Protein AF-A0A916RF20-F1 (afdb_monomer_lite)

Structure (mmCIF, N/CA/C/O backbone):
data_AF-A0A916RF20-F1
#
_entry.id   AF-A0A916RF20-F1
#
loop_
_atom_site.group_PDB
_atom_site.id
_atom_site.type_symbol
_atom_site.label_atom_id
_atom_site.label_alt_id
_atom_site.label_comp_id
_atom_site.label_asym_id
_atom_site.label_entity_id
_atom_site.label_seq_id
_atom_site.pdbx_PDB_ins_code
_atom_site.Cartn_x
_atom_site.Cartn_y
_atom_site.Cartn_z
_atom_site.occupancy
_atom_site.B_iso_or_equiv
_atom_site.auth_seq_id
_atom_site.auth_comp_id
_atom_site.auth_asym_id
_atom_site.auth_atom_id
_atom_site.pdbx_PDB_model_num
ATOM 1 N N . MET A 1 1 ? -22.601 10.066 -5.932 1.00 60.50 1 MET A N 1
ATOM 2 C CA . MET A 1 1 ? -21.586 9.279 -5.195 1.00 60.50 1 MET A CA 1
ATOM 3 C C . MET A 1 1 ? -21.050 10.145 -4.065 1.00 60.50 1 MET A C 1
ATOM 5 O O . MET A 1 1 ? -20.753 11.304 -4.323 1.00 60.50 1 MET A O 1
ATOM 9 N N . ASN A 1 2 ? -21.020 9.642 -2.829 1.00 84.88 2 ASN A N 1
ATOM 10 C CA . ASN A 1 2 ? -20.619 10.425 -1.655 1.00 84.88 2 ASN A CA 1
ATOM 11 C C . ASN A 1 2 ? -19.092 10.664 -1.661 1.00 84.88 2 ASN A C 1
ATOM 13 O O . ASN A 1 2 ? -18.330 9.757 -2.001 1.00 84.88 2 ASN A O 1
ATOM 17 N N . ILE A 1 3 ? -18.643 11.871 -1.305 1.00 85.56 3 ILE A N 1
ATOM 18 C CA . ILE A 1 3 ? -17.225 12.284 -1.336 1.00 85.56 3 ILE A CA 1
ATOM 19 C C . ILE A 1 3 ? -16.365 11.399 -0.422 1.00 85.56 3 ILE A C 1
ATOM 21 O O . ILE A 1 3 ? -15.202 11.129 -0.716 1.00 85.56 3 ILE A O 1
ATOM 25 N N . GLU A 1 4 ? -16.933 10.914 0.676 1.00 85.19 4 GLU A N 1
ATOM 26 C CA . GLU A 1 4 ? -16.242 10.046 1.634 1.00 85.19 4 GLU A CA 1
ATOM 27 C C . GLU A 1 4 ? -15.909 8.675 1.037 1.00 85.19 4 GLU A C 1
ATOM 29 O O . GLU A 1 4 ? -14.780 8.198 1.149 1.00 85.19 4 GLU A O 1
ATOM 34 N N . ILE A 1 5 ? -16.863 8.093 0.307 1.00 84.94 5 ILE A N 1
ATOM 35 C CA . ILE A 1 5 ? -16.686 6.823 -0.407 1.00 84.94 5 ILE A CA 1
ATOM 36 C C . ILE A 1 5 ? -15.613 6.981 -1.488 1.00 84.94 5 ILE A C 1
ATOM 38 O O . ILE A 1 5 ? -14.764 6.108 -1.657 1.00 84.94 5 ILE A O 1
ATOM 42 N N . LEU A 1 6 ? -15.598 8.125 -2.182 1.00 89.94 6 LEU A N 1
ATOM 43 C CA . LEU A 1 6 ? -14.572 8.415 -3.180 1.00 89.94 6 LEU A CA 1
ATOM 44 C C . LEU A 1 6 ? -13.166 8.389 -2.560 1.00 89.94 6 LEU A C 1
ATOM 46 O O . LEU A 1 6 ? -12.271 7.768 -3.122 1.00 89.94 6 LEU A O 1
ATOM 50 N N . LYS A 1 7 ? -12.967 8.997 -1.383 1.00 89.94 7 LYS A N 1
ATOM 51 C CA . LYS A 1 7 ? -11.664 8.995 -0.691 1.00 89.94 7 LYS A CA 1
ATOM 52 C C . LYS A 1 7 ? -11.226 7.590 -0.282 1.00 89.94 7 LYS A C 1
ATOM 54 O O . LYS A 1 7 ? -10.061 7.250 -0.476 1.00 89.94 7 LYS A O 1
ATOM 59 N N . MET A 1 8 ? -12.154 6.779 0.235 1.00 88.94 8 MET A N 1
ATOM 60 C CA . MET A 1 8 ? -11.880 5.392 0.632 1.00 88.94 8 MET A CA 1
ATOM 61 C C . MET A 1 8 ? -11.407 4.518 -0.534 1.00 88.94 8 MET A C 1
ATOM 63 O O . MET A 1 8 ? -10.701 3.549 -0.295 1.00 88.94 8 MET A O 1
ATOM 67 N N . ILE A 1 9 ? -11.781 4.850 -1.773 1.00 90.94 9 ILE A N 1
ATOM 68 C CA . ILE A 1 9 ? -11.401 4.095 -2.974 1.00 90.94 9 ILE A CA 1
ATOM 69 C C . ILE A 1 9 ? -10.154 4.696 -3.633 1.00 90.94 9 ILE A C 1
ATOM 71 O O . ILE A 1 9 ? -9.221 3.977 -3.988 1.00 90.94 9 ILE A O 1
ATOM 75 N N . VAL A 1 10 ? -10.109 6.023 -3.774 1.00 94.25 10 VAL A N 1
ATOM 76 C CA . VAL A 1 10 ? -9.032 6.720 -4.490 1.00 94.25 10 VAL A CA 1
ATOM 77 C C . VAL A 1 10 ? -7.693 6.580 -3.773 1.00 94.25 10 VAL A C 1
ATOM 79 O O . VAL A 1 10 ? -6.686 6.365 -4.435 1.00 94.25 10 VAL A O 1
ATOM 82 N N . LEU A 1 11 ? -7.657 6.665 -2.440 1.00 94.56 11 LEU A N 1
ATOM 83 C CA . LEU A 1 11 ? -6.405 6.568 -1.681 1.00 94.56 11 LEU A CA 1
ATOM 84 C C . LEU A 1 11 ? -5.704 5.196 -1.825 1.00 94.56 11 LEU A C 1
ATOM 86 O O . LEU A 1 11 ? -4.501 5.185 -2.111 1.00 94.56 11 LEU A O 1
ATOM 90 N N . PRO A 1 12 ? -6.396 4.047 -1.688 1.00 95.38 12 PRO A N 1
ATOM 91 C CA . PRO A 1 12 ? -5.808 2.745 -1.993 1.00 95.38 12 PRO A CA 1
ATOM 92 C C . PRO A 1 12 ? -5.330 2.626 -3.438 1.00 95.38 12 PRO A C 1
ATOM 94 O O . PRO A 1 12 ? -4.214 2.163 -3.669 1.00 95.38 12 PRO A O 1
ATOM 97 N N . ILE A 1 13 ? -6.134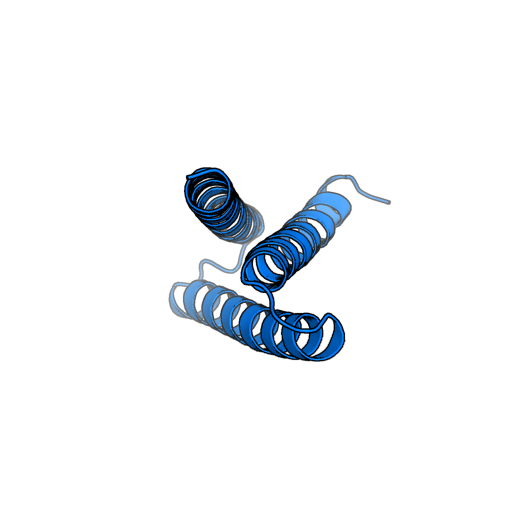 3.069 -4.410 1.00 96.38 13 ILE A N 1
ATOM 98 C CA . ILE A 1 13 ? -5.765 2.992 -5.832 1.00 96.38 13 ILE A CA 1
ATOM 99 C C . ILE A 1 13 ? -4.528 3.849 -6.114 1.00 96.38 13 ILE A C 1
ATOM 101 O O . ILE A 1 13 ? -3.619 3.411 -6.814 1.00 96.38 13 ILE A O 1
ATOM 105 N N . LEU A 1 14 ? -4.452 5.046 -5.533 1.00 96.81 14 LEU A N 1
ATOM 106 C CA . LEU A 1 14 ? -3.288 5.915 -5.663 1.00 96.81 14 LEU A CA 1
ATOM 107 C C . LEU A 1 14 ? -2.026 5.229 -5.128 1.00 96.81 14 LEU A C 1
ATOM 109 O O . LEU A 1 14 ? -0.990 5.265 -5.790 1.00 96.81 14 LEU A O 1
ATOM 113 N N . SER A 1 15 ? -2.123 4.525 -3.996 1.00 96.44 15 SER A N 1
ATOM 114 C CA . SER A 1 15 ? -0.981 3.782 -3.454 1.00 96.44 15 SER A CA 1
ATOM 115 C C . SER A 1 15 ? -0.517 2.666 -4.394 1.00 96.44 15 SER A C 1
ATOM 117 O O . SER A 1 15 ? 0.684 2.508 -4.590 1.00 96.44 15 SER A O 1
ATOM 119 N N . PHE A 1 16 ? -1.444 1.954 -5.048 1.00 97.62 16 PHE A N 1
ATOM 120 C CA . PHE A 1 16 ? -1.108 0.955 -6.064 1.00 97.62 16 PHE A CA 1
ATOM 121 C C . PHE A 1 16 ? -0.333 1.583 -7.228 1.00 97.62 16 PHE A C 1
ATOM 123 O O . PHE A 1 16 ? 0.722 1.079 -7.611 1.00 97.62 16 PHE A O 1
ATOM 130 N N . VAL A 1 17 ? -0.817 2.715 -7.750 1.00 96.81 17 VAL A N 1
ATOM 131 C CA . VAL A 1 17 ? -0.154 3.438 -8.846 1.00 96.81 17 VAL A CA 1
ATOM 132 C C . VAL A 1 17 ? 1.253 3.882 -8.442 1.00 96.81 17 VAL A C 1
ATOM 134 O O . VAL A 1 17 ? 2.181 3.748 -9.237 1.00 96.81 17 VAL A O 1
ATOM 137 N N . LEU A 1 18 ? 1.444 4.361 -7.210 1.00 95.88 18 LEU A N 1
ATOM 138 C CA . LEU A 1 18 ? 2.760 4.766 -6.710 1.00 95.88 18 LEU A CA 1
ATOM 139 C C . LEU A 1 18 ? 3.723 3.581 -6.552 1.00 95.88 18 LEU A C 1
ATOM 141 O O . LEU A 1 18 ? 4.877 3.682 -6.970 1.00 95.88 18 LEU A O 1
ATOM 145 N N . ILE A 1 19 ? 3.255 2.456 -5.998 1.00 95.62 19 ILE A N 1
ATOM 146 C CA . ILE A 1 19 ? 4.034 1.210 -5.896 1.00 95.62 19 ILE A CA 1
ATOM 147 C C . ILE A 1 19 ? 4.473 0.764 -7.293 1.00 95.62 19 ILE A C 1
ATOM 149 O O . ILE A 1 19 ? 5.652 0.495 -7.528 1.00 95.62 19 ILE A O 1
ATOM 153 N N . PHE A 1 20 ? 3.527 0.719 -8.231 1.00 96.19 20 PHE A N 1
ATOM 154 C CA . PHE A 1 20 ? 3.783 0.327 -9.608 1.00 96.19 20 PHE A CA 1
ATOM 155 C C . PHE A 1 20 ? 4.793 1.256 -10.289 1.00 96.19 20 PHE A C 1
ATOM 157 O O . PHE A 1 20 ? 5.773 0.780 -10.860 1.00 96.19 20 PHE A O 1
ATOM 164 N N . ALA A 1 21 ? 4.616 2.575 -10.168 1.00 93.62 21 ALA A N 1
ATOM 165 C CA . ALA A 1 21 ? 5.547 3.559 -10.711 1.00 93.62 21 ALA A CA 1
ATOM 166 C C . ALA A 1 21 ? 6.959 3.386 -10.130 1.00 93.62 21 ALA A C 1
ATOM 168 O O . ALA A 1 21 ? 7.945 3.410 -10.868 1.00 93.62 21 ALA A O 1
ATOM 169 N N . GLN A 1 22 ? 7.077 3.148 -8.820 1.00 93.19 22 GLN A N 1
ATOM 170 C CA . GLN A 1 22 ? 8.369 2.915 -8.180 1.00 93.19 22 GLN A CA 1
ATOM 171 C C . GLN A 1 22 ? 9.058 1.655 -8.716 1.00 93.19 22 GLN A C 1
ATOM 173 O O . GLN A 1 22 ? 10.269 1.674 -8.943 1.00 93.19 22 GLN A O 1
ATOM 178 N N . LEU A 1 23 ? 8.321 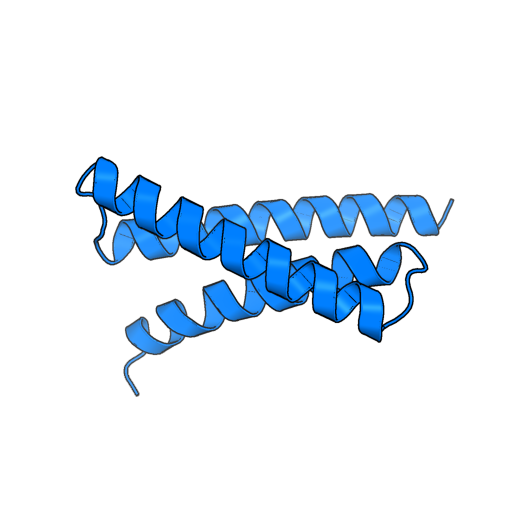0.564 -8.922 1.00 92.56 23 LEU A N 1
ATOM 179 C CA . LEU A 1 23 ? 8.882 -0.671 -9.472 1.00 92.56 23 LEU A CA 1
ATOM 180 C C . LEU A 1 23 ? 9.287 -0.516 -10.939 1.00 92.56 23 LEU A C 1
ATOM 182 O O . LEU A 1 23 ? 10.350 -1.000 -11.326 1.00 92.56 23 LEU A O 1
ATOM 186 N N . LEU A 1 24 ? 8.495 0.224 -11.716 1.00 91.81 24 LEU A N 1
ATOM 187 C CA . LEU A 1 24 ? 8.778 0.499 -13.121 1.00 91.81 24 LEU A CA 1
ATOM 188 C C . LEU A 1 24 ? 10.050 1.348 -13.298 1.00 91.81 24 LEU A C 1
ATOM 190 O O . LEU A 1 24 ? 10.833 1.101 -14.212 1.00 91.81 24 LEU A O 1
ATOM 194 N N . THR A 1 25 ? 10.322 2.305 -12.396 1.00 87.12 25 THR A N 1
ATOM 195 C CA . THR A 1 25 ? 11.561 3.118 -12.459 1.00 87.12 25 THR A CA 1
ATOM 196 C C . THR A 1 25 ? 12.852 2.314 -12.265 1.00 87.12 25 THR A C 1
ATOM 198 O O . THR A 1 25 ? 13.924 2.784 -12.634 1.00 87.12 25 THR A O 1
ATOM 201 N N . GLN A 1 26 ? 12.784 1.083 -11.750 1.00 84.81 26 GLN A N 1
ATOM 202 C CA . GLN A 1 26 ? 13.957 0.239 -11.484 1.00 84.81 26 GLN A CA 1
ATOM 203 C C . GLN A 1 26 ? 14.410 -0.601 -12.695 1.00 84.81 26 GLN A C 1
ATOM 205 O O . GLN A 1 26 ? 15.102 -1.598 -12.514 1.00 84.81 26 GLN A O 1
ATOM 210 N N . LYS A 1 27 ? 14.056 -0.196 -13.926 1.00 78.19 27 LYS A N 1
ATOM 211 C CA . LYS A 1 27 ? 14.343 -0.914 -15.190 1.00 78.19 27 LYS A CA 1
ATOM 212 C C . LYS A 1 27 ? 13.753 -2.332 -15.265 1.00 78.19 27 LYS A C 1
ATOM 214 O O . LYS A 1 27 ? 14.273 -3.172 -15.993 1.00 78.19 27 LYS A O 1
ATOM 219 N N . ASN A 1 28 ? 12.680 -2.597 -14.528 1.00 75.94 28 ASN A N 1
ATOM 220 C CA . ASN A 1 28 ? 11.943 -3.852 -14.642 1.00 75.94 28 ASN A CA 1
ATOM 221 C C . ASN A 1 28 ? 10.983 -3.806 -15.838 1.00 75.94 28 ASN A C 1
ATOM 223 O O . ASN A 1 28 ? 10.485 -2.739 -16.205 1.00 75.94 28 ASN A O 1
ATOM 227 N N . ASP A 1 29 ? 10.666 -4.974 -16.395 1.00 92.00 29 ASP A N 1
ATOM 228 C CA . ASP A 1 29 ? 9.621 -5.097 -17.408 1.00 92.00 29 ASP A CA 1
ATOM 229 C C . ASP A 1 29 ? 8.258 -4.669 -16.846 1.00 92.00 29 ASP A C 1
ATOM 231 O O . ASP A 1 29 ? 7.961 -4.836 -15.657 1.00 92.00 29 ASP A O 1
ATOM 235 N N . TRP A 1 30 ? 7.402 -4.124 -1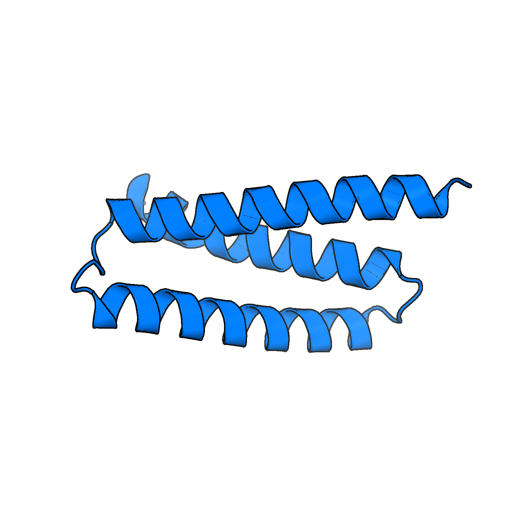7.714 1.00 92.88 30 TRP A N 1
ATOM 236 C CA . TRP A 1 30 ? 6.082 -3.614 -17.325 1.00 92.88 30 TRP A CA 1
ATOM 237 C C . TRP A 1 30 ? 5.224 -4.695 -16.652 1.00 92.88 30 TRP A C 1
ATOM 239 O O . TRP A 1 30 ? 4.646 -4.455 -15.592 1.00 92.88 30 TRP A O 1
ATOM 249 N N . GLY A 1 31 ? 5.189 -5.900 -17.235 1.00 93.81 31 GLY A N 1
ATOM 250 C CA . GLY A 1 31 ? 4.397 -7.023 -16.723 1.00 93.81 31 GLY A CA 1
ATOM 251 C C . GLY A 1 31 ? 4.883 -7.527 -15.364 1.00 93.81 31 GLY A C 1
ATOM 252 O O . GLY A 1 31 ? 4.076 -7.730 -14.459 1.00 93.81 31 GLY A O 1
ATOM 253 N N . ASP A 1 32 ? 6.200 -7.653 -15.195 1.00 93.81 32 ASP A N 1
ATOM 254 C CA . ASP A 1 32 ? 6.814 -8.046 -13.923 1.00 93.81 32 ASP A CA 1
ATOM 255 C C . ASP A 1 32 ? 6.578 -6.984 -12.835 1.00 93.81 32 ASP A C 1
ATOM 257 O O . ASP A 1 32 ? 6.177 -7.304 -11.715 1.00 93.81 32 ASP A O 1
ATOM 261 N N . SER A 1 33 ? 6.714 -5.701 -13.185 1.00 95.06 33 SER A N 1
ATOM 262 C CA . SER A 1 33 ? 6.425 -4.581 -12.280 1.00 95.06 33 SER A CA 1
ATOM 263 C C . SER A 1 33 ? 4.962 -4.561 -11.841 1.00 95.06 33 SER A C 1
ATOM 265 O O . SER A 1 33 ? 4.682 -4.322 -10.668 1.00 95.06 33 SER A O 1
ATOM 267 N N . PHE A 1 34 ? 4.027 -4.836 -12.755 1.00 96.56 34 PHE A N 1
ATOM 268 C CA . PHE A 1 34 ? 2.594 -4.876 -12.460 1.00 96.56 34 PHE A CA 1
ATOM 269 C C . PHE A 1 34 ? 2.254 -6.031 -11.515 1.00 96.56 34 PHE A C 1
ATOM 271 O O . PHE A 1 34 ? 1.590 -5.820 -10.500 1.00 96.56 34 PHE A O 1
ATOM 278 N N . PHE A 1 35 ? 2.764 -7.234 -11.803 1.00 97.06 35 PHE A N 1
ATOM 279 C CA . PHE A 1 35 ? 2.566 -8.408 -10.950 1.00 97.06 35 PHE A CA 1
ATOM 280 C C . PHE A 1 35 ? 3.150 -8.205 -9.549 1.00 97.06 35 PHE A C 1
ATOM 282 O O . PHE A 1 35 ? 2.489 -8.477 -8.548 1.00 97.06 35 PHE A O 1
ATOM 289 N N . LYS A 1 36 ? 4.365 -7.663 -9.452 1.00 95.75 36 LYS A N 1
ATOM 290 C CA . LYS A 1 36 ? 4.970 -7.330 -8.157 1.00 95.75 36 LYS A CA 1
ATOM 291 C C . LYS A 1 36 ? 4.167 -6.259 -7.419 1.00 95.75 36 LYS A C 1
ATOM 293 O O . LYS A 1 36 ? 3.951 -6.391 -6.216 1.00 95.75 36 LYS A O 1
ATOM 298 N N . ALA A 1 37 ? 3.691 -5.232 -8.124 1.00 96.81 37 ALA A N 1
ATOM 299 C CA . ALA A 1 37 ? 2.897 -4.165 -7.527 1.00 96.81 37 ALA A CA 1
ATOM 300 C C . ALA A 1 37 ? 1.577 -4.679 -6.952 1.00 96.81 37 ALA A C 1
ATOM 302 O O . ALA A 1 37 ? 1.245 -4.326 -5.825 1.00 96.81 37 ALA A O 1
ATOM 303 N N . ILE A 1 38 ? 0.840 -5.525 -7.683 1.00 97.88 38 ILE A N 1
ATOM 304 C CA . ILE A 1 38 ? -0.462 -6.021 -7.217 1.00 97.88 38 ILE A CA 1
ATOM 305 C C . ILE A 1 38 ? -0.310 -6.960 -6.017 1.00 97.88 38 ILE A C 1
ATOM 307 O O . ILE A 1 38 ? -1.090 -6.868 -5.071 1.00 97.88 38 ILE A O 1
ATOM 311 N N . VAL A 1 39 ? 0.736 -7.796 -6.003 1.00 98.00 39 VAL A N 1
ATOM 312 C CA . VAL A 1 39 ? 1.052 -8.665 -4.859 1.00 98.00 39 VAL A CA 1
ATOM 313 C C . VAL A 1 39 ? 1.409 -7.828 -3.632 1.00 98.00 39 VAL A C 1
ATOM 315 O O . VAL A 1 39 ? 0.816 -8.015 -2.571 1.00 98.00 39 VAL A O 1
ATOM 318 N N . LEU A 1 40 ? 2.327 -6.864 -3.769 1.00 97.00 40 LEU A N 1
ATOM 319 C CA . LEU A 1 40 ? 2.711 -5.979 -2.663 1.00 97.00 40 LEU A CA 1
ATOM 320 C C . LEU A 1 40 ? 1.531 -5.152 -2.154 1.00 97.00 40 LEU A C 1
ATOM 322 O O . LEU A 1 40 ? 1.342 -5.027 -0.947 1.00 97.00 40 LEU A O 1
ATOM 326 N N . TRP A 1 41 ? 0.717 -4.616 -3.060 1.00 97.88 41 TRP A N 1
ATOM 327 C CA . TRP A 1 41 ? -0.464 -3.843 -2.703 1.00 97.88 41 TRP A CA 1
ATOM 328 C C . TRP A 1 41 ? -1.493 -4.687 -1.941 1.00 97.88 41 TRP A C 1
ATOM 330 O O . TRP A 1 41 ? -2.014 -4.229 -0.927 1.00 97.88 41 TRP A O 1
ATOM 340 N N . GLY A 1 42 ? -1.730 -5.937 -2.355 1.00 97.81 42 GLY A N 1
ATOM 341 C CA . GLY A 1 42 ? -2.604 -6.870 -1.636 1.00 97.81 42 GLY A CA 1
ATOM 342 C C . GLY A 1 42 ? -2.087 -7.232 -0.237 1.00 97.81 42 GLY A C 1
ATOM 343 O O . GLY A 1 42 ? -2.864 -7.290 0.718 1.00 97.81 42 GLY A O 1
ATOM 344 N N . ILE A 1 43 ? -0.769 -7.403 -0.086 1.00 98.00 43 ILE A N 1
ATOM 345 C CA . ILE A 1 43 ? -0.133 -7.616 1.224 1.00 98.00 43 ILE A CA 1
ATOM 346 C C . ILE A 1 43 ? -0.331 -6.387 2.120 1.00 98.00 43 ILE A C 1
ATOM 348 O O . ILE A 1 43 ? -0.758 -6.526 3.263 1.00 98.00 43 ILE A O 1
ATOM 352 N N . ILE A 1 44 ? -0.079 -5.181 1.601 1.00 96.88 44 ILE A N 1
ATOM 353 C CA . ILE A 1 44 ? -0.270 -3.923 2.340 1.00 96.88 44 ILE A CA 1
ATOM 354 C C . ILE A 1 44 ? -1.731 -3.756 2.761 1.00 96.88 44 ILE A C 1
ATOM 356 O O . ILE A 1 44 ? -1.989 -3.423 3.915 1.00 96.88 44 ILE A O 1
ATOM 360 N N . LEU A 1 45 ? -2.678 -4.019 1.856 1.00 96.56 45 LEU A N 1
ATOM 361 C CA . LEU A 1 45 ? -4.108 -3.992 2.154 1.00 96.56 45 LEU A CA 1
ATOM 362 C C . LEU A 1 45 ? -4.429 -4.911 3.336 1.00 96.56 45 LEU A C 1
ATOM 364 O O . LEU A 1 45 ? -5.038 -4.462 4.303 1.00 96.56 45 LEU A O 1
ATOM 368 N N . THR A 1 46 ? -3.964 -6.160 3.282 1.00 97.44 46 THR A N 1
ATOM 369 C CA . THR A 1 46 ? -4.194 -7.154 4.339 1.00 97.44 46 THR A CA 1
ATOM 370 C C . THR A 1 46 ? -3.620 -6.676 5.671 1.00 97.44 46 THR A C 1
ATOM 372 O O . THR A 1 46 ? -4.364 -6.561 6.642 1.00 97.44 46 THR A O 1
ATOM 375 N N . ILE A 1 47 ? -2.344 -6.271 5.697 1.00 96.56 47 ILE A N 1
ATOM 376 C CA . ILE A 1 47 ? -1.663 -5.763 6.899 1.00 96.56 47 ILE A CA 1
ATOM 377 C C . ILE A 1 47 ? -2.414 -4.575 7.505 1.00 96.56 47 ILE A C 1
ATOM 379 O O . ILE A 1 47 ? -2.639 -4.540 8.712 1.00 96.56 47 ILE A O 1
ATOM 383 N N . ILE A 1 48 ? -2.823 -3.603 6.684 1.00 95.56 48 ILE A N 1
ATOM 384 C CA . ILE A 1 48 ? -3.593 -2.442 7.142 1.00 95.56 48 ILE A CA 1
ATOM 385 C C . ILE A 1 48 ? -4.897 -2.907 7.787 1.00 95.56 48 ILE A C 1
ATOM 387 O O . ILE A 1 48 ? -5.194 -2.510 8.914 1.00 95.56 48 ILE A O 1
ATOM 391 N N . THR A 1 49 ? -5.666 -3.750 7.094 1.00 95.00 49 THR A N 1
ATOM 392 C CA . THR A 1 49 ? -6.978 -4.197 7.576 1.00 95.00 49 THR A CA 1
ATOM 393 C C . THR A 1 49 ? -6.879 -5.026 8.855 1.00 95.00 49 THR A C 1
ATOM 395 O O . THR A 1 49 ? -7.660 -4.798 9.777 1.00 95.00 49 THR A O 1
ATOM 398 N N . GLU A 1 50 ? -5.888 -5.912 8.958 1.00 97.31 50 GLU A N 1
ATOM 399 C CA . GLU A 1 50 ? -5.652 -6.729 10.146 1.00 97.31 50 GLU A CA 1
ATOM 400 C C . GLU A 1 50 ? -5.173 -5.887 11.322 1.00 97.31 50 GLU A C 1
ATOM 402 O O . GLU A 1 50 ? -5.718 -6.027 12.411 1.00 97.31 50 GLU A O 1
ATOM 407 N N . LEU A 1 51 ? -4.225 -4.964 11.122 1.00 95.88 51 LEU A N 1
ATOM 408 C CA . LEU A 1 51 ? -3.764 -4.068 12.186 1.00 95.88 51 LEU A CA 1
ATOM 409 C C . LEU A 1 51 ? -4.911 -3.206 12.714 1.00 95.88 51 LEU A C 1
ATOM 411 O O . LEU A 1 51 ? -5.146 -3.151 13.919 1.00 95.88 51 LEU A O 1
ATOM 415 N N . LEU A 1 52 ? -5.663 -2.562 11.820 1.00 95.56 52 LEU A N 1
ATOM 416 C CA . LEU A 1 52 ? -6.822 -1.756 12.204 1.00 95.56 52 LEU A CA 1
ATOM 417 C C . LEU A 1 52 ? -7.857 -2.597 12.958 1.00 95.56 52 LEU A C 1
ATOM 419 O O . LEU A 1 52 ? -8.386 -2.140 13.968 1.00 95.56 52 LEU A O 1
ATOM 423 N N . SER A 1 53 ? -8.127 -3.822 12.505 1.00 96.12 53 SER A N 1
ATOM 424 C CA . SER A 1 53 ? -9.064 -4.726 13.174 1.00 96.12 53 SER A CA 1
ATOM 425 C C . SER A 1 53 ? -8.553 -5.187 14.541 1.00 96.12 53 SER A C 1
ATOM 427 O O . SER A 1 53 ? -9.319 -5.189 15.501 1.00 96.12 53 SER A O 1
ATOM 429 N N . LEU A 1 54 ? -7.270 -5.540 14.651 1.00 97.19 54 LEU A N 1
ATOM 430 C CA . LEU A 1 54 ? -6.640 -6.034 15.877 1.00 97.19 54 LEU A CA 1
ATOM 431 C C . LEU A 1 54 ? -6.737 -5.013 17.016 1.00 97.19 54 LEU A C 1
ATOM 433 O O . LEU A 1 54 ? -6.966 -5.386 18.163 1.00 97.19 54 LEU A O 1
ATOM 437 N N . PHE A 1 55 ? -6.609 -3.725 16.696 1.00 95.06 55 PHE A N 1
ATOM 438 C CA . PHE A 1 55 ? -6.731 -2.635 17.667 1.00 95.06 55 PHE A CA 1
ATOM 439 C C . PHE A 1 55 ? -8.160 -2.085 17.808 1.00 95.06 55 PHE A C 1
ATOM 441 O O . PHE A 1 55 ? -8.369 -1.113 18.531 1.00 95.06 55 PHE A O 1
ATOM 448 N N . GLY A 1 56 ? -9.152 -2.658 17.115 1.00 94.06 56 GLY A N 1
ATOM 449 C CA . GLY A 1 56 ? -10.525 -2.135 17.104 1.00 94.06 56 GLY A CA 1
ATOM 450 C C . GLY A 1 56 ? -10.656 -0.750 16.450 1.00 94.06 56 GLY A C 1
ATOM 451 O O . GLY A 1 56 ? -11.638 -0.043 16.666 1.00 94.06 56 GLY A O 1
ATOM 452 N N . LEU A 1 57 ? -9.671 -0.354 15.641 1.00 94.94 57 LEU A N 1
ATOM 453 C CA . LEU A 1 57 ? -9.570 0.935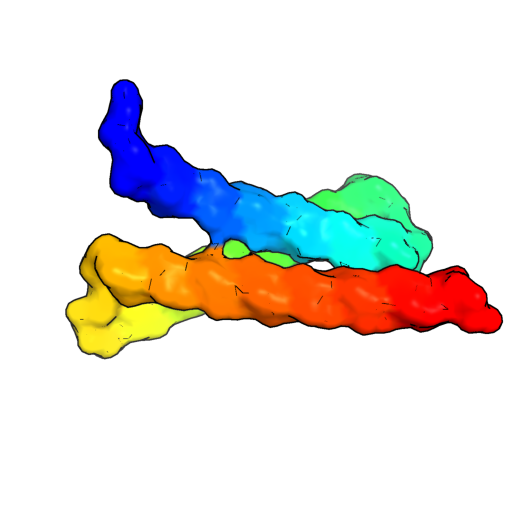 14.956 1.00 94.94 57 LEU A CA 1
ATOM 454 C C . LEU A 1 57 ? -10.122 0.886 13.526 1.00 94.94 57 LEU A C 1
ATOM 456 O O . LEU A 1 57 ? -9.856 1.795 12.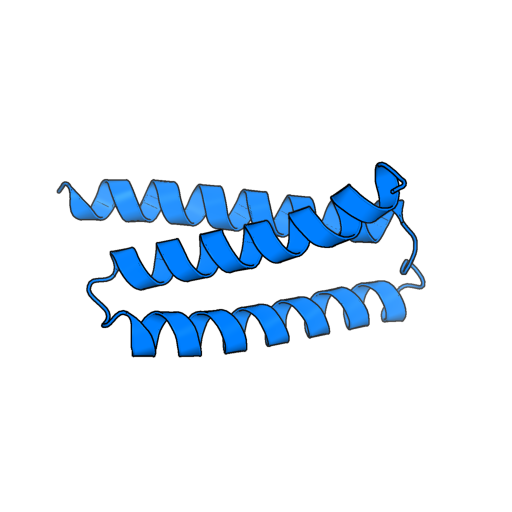747 1.00 94.94 57 LEU A O 1
ATOM 460 N N . PHE A 1 58 ? -10.885 -0.144 13.150 1.00 91.62 58 PHE A N 1
ATOM 461 C CA . PHE A 1 58 ? -11.468 -0.286 11.809 1.00 91.62 58 PHE A CA 1
ATOM 462 C C . PHE A 1 58 ? -12.638 0.693 11.579 1.00 91.62 58 PHE A C 1
ATOM 464 O O . PHE A 1 58 ? -13.794 0.320 11.401 1.00 91.62 58 PHE A O 1
ATOM 471 N N . GLN A 1 59 ? -12.331 1.987 11.631 1.00 93.00 59 GLN A N 1
ATOM 472 C CA . GLN A 1 59 ? -13.248 3.108 11.483 1.00 93.00 59 GLN A CA 1
ATOM 473 C C . GLN A 1 59 ? -12.726 4.059 10.407 1.00 93.00 59 GLN A C 1
ATOM 475 O O . GLN A 1 59 ? -11.526 4.117 10.131 1.00 93.00 59 GLN A O 1
ATOM 480 N N . TYR A 1 60 ? -13.631 4.851 9.831 1.00 89.94 60 TYR A N 1
ATOM 481 C CA . TYR A 1 60 ? -13.348 5.737 8.699 1.00 89.94 60 TYR A CA 1
ATOM 482 C C . TYR A 1 60 ? -12.064 6.564 8.846 1.00 89.94 60 TYR A C 1
ATOM 484 O O . TYR A 1 60 ? -11.216 6.562 7.953 1.00 89.94 60 TYR A O 1
ATOM 492 N N . PHE A 1 61 ? -11.909 7.239 9.987 1.00 92.50 61 PHE A N 1
ATOM 493 C CA . PHE A 1 61 ? -10.782 8.132 10.244 1.00 92.50 61 PHE A CA 1
ATOM 494 C C . PHE A 1 61 ? -9.432 7.4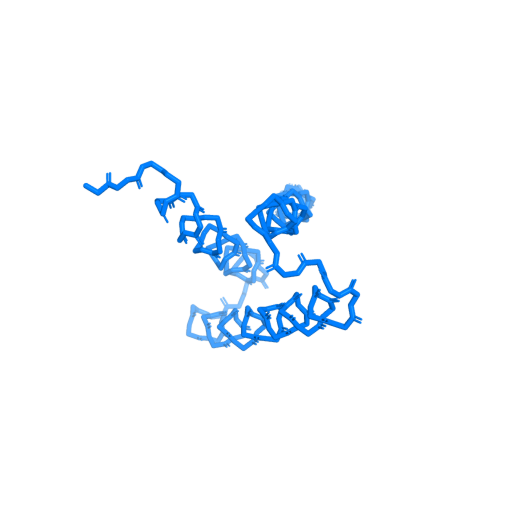06 10.156 1.00 92.50 61 PHE A C 1
ATOM 496 O O . PHE A 1 61 ? -8.516 7.866 9.474 1.00 92.50 61 PHE A O 1
ATOM 503 N N . TRP A 1 62 ? -9.326 6.239 10.788 1.00 94.94 62 TRP A N 1
ATOM 504 C CA . TRP A 1 62 ? -8.088 5.466 10.847 1.00 94.94 62 TRP A CA 1
ATOM 505 C C . TRP A 1 62 ? -7.753 4.780 9.526 1.00 94.94 62 TRP A C 1
ATOM 507 O O . TRP A 1 62 ? -6.584 4.723 9.151 1.00 94.94 62 TRP A O 1
ATOM 517 N N . VAL A 1 63 ? -8.767 4.332 8.779 1.00 94.50 63 VAL A N 1
ATOM 518 C CA . VAL A 1 63 ? -8.576 3.795 7.425 1.00 94.50 63 VAL A CA 1
ATOM 519 C C . VAL A 1 63 ? -7.981 4.870 6.511 1.00 94.50 63 VAL A C 1
ATOM 521 O O . VAL A 1 63 ? -6.995 4.614 5.822 1.00 94.50 63 VAL A O 1
ATOM 524 N N . ILE A 1 64 ? -8.518 6.097 6.538 1.00 95.06 64 ILE A N 1
ATOM 525 C CA . ILE A 1 64 ? -7.955 7.215 5.766 1.00 95.06 64 ILE A CA 1
ATOM 526 C C . ILE A 1 64 ? -6.525 7.527 6.208 1.00 95.06 64 ILE A C 1
ATOM 528 O O . ILE A 1 64 ? -5.651 7.686 5.355 1.00 95.06 64 ILE A O 1
ATOM 532 N N . ALA A 1 65 ? -6.279 7.613 7.517 1.00 95.12 65 ALA A N 1
ATOM 533 C CA . ALA A 1 65 ? -4.957 7.921 8.050 1.00 95.12 65 ALA A CA 1
ATOM 534 C C . ALA A 1 65 ? -3.907 6.884 7.613 1.00 95.12 65 ALA A C 1
ATOM 536 O O . ALA A 1 65 ? -2.824 7.263 7.165 1.00 95.12 65 ALA A O 1
ATOM 537 N N . ALA A 1 66 ? -4.245 5.591 7.662 1.00 95.88 66 ALA A N 1
ATOM 538 C CA . ALA A 1 66 ? -3.369 4.511 7.220 1.00 95.88 66 ALA A CA 1
ATOM 539 C C . ALA A 1 66 ? -3.021 4.633 5.729 1.00 95.88 66 ALA A C 1
ATOM 541 O O . ALA A 1 66 ? -1.847 4.595 5.356 1.00 95.88 66 ALA A O 1
ATOM 542 N N . TRP A 1 67 ? -4.019 4.859 4.869 1.00 96.62 67 TRP A N 1
ATOM 543 C CA . TRP A 1 67 ? -3.761 5.019 3.439 1.00 96.62 67 TRP A CA 1
ATOM 544 C C . TRP A 1 67 ? -2.978 6.287 3.104 1.00 96.62 67 TRP A C 1
ATOM 546 O O . TRP A 1 67 ? -2.118 6.247 2.224 1.00 96.62 67 TRP A O 1
ATOM 556 N N . LEU A 1 68 ? -3.234 7.405 3.787 1.00 96.19 68 LEU A N 1
ATOM 557 C CA . LEU A 1 68 ? -2.444 8.627 3.619 1.00 96.19 68 LEU A CA 1
ATOM 558 C C . LEU A 1 68 ? -0.977 8.399 3.989 1.00 96.19 68 LEU A C 1
ATOM 560 O O . LEU A 1 68 ? -0.093 8.848 3.260 1.00 96.19 68 LEU A O 1
ATOM 564 N N . LEU A 1 69 ? -0.715 7.666 5.074 1.00 96.50 69 LEU A N 1
ATOM 565 C CA . LEU A 1 69 ? 0.639 7.334 5.510 1.00 96.50 69 LEU A CA 1
ATOM 566 C C . LEU A 1 69 ? 1.375 6.491 4.461 1.00 96.50 69 LEU A C 1
ATOM 568 O O . LEU A 1 69 ? 2.502 6.825 4.098 1.00 96.50 69 LEU A O 1
ATOM 572 N N . ILE A 1 70 ? 0.726 5.460 3.910 1.00 96.38 70 ILE A N 1
ATOM 573 C CA . ILE A 1 70 ? 1.299 4.643 2.829 1.00 96.38 70 ILE A CA 1
ATOM 574 C C . ILE A 1 70 ? 1.568 5.479 1.578 1.00 96.38 70 ILE A C 1
ATOM 576 O O . ILE A 1 70 ? 2.661 5.406 1.020 1.00 96.38 70 ILE A O 1
ATOM 580 N N . ASN A 1 71 ? 0.612 6.301 1.143 1.00 96.56 71 ASN A N 1
ATOM 581 C CA . ASN A 1 71 ? 0.815 7.168 -0.017 1.00 96.56 71 ASN A CA 1
ATOM 582 C C . ASN A 1 71 ? 1.998 8.122 0.204 1.00 96.56 71 ASN A C 1
ATOM 584 O O . ASN A 1 71 ? 2.856 8.237 -0.666 1.00 96.56 71 ASN A O 1
ATOM 588 N N . CYS A 1 72 ? 2.092 8.753 1.377 1.00 96.50 72 CYS A N 1
ATOM 589 C CA . CYS A 1 72 ? 3.201 9.641 1.725 1.00 96.50 72 CYS A CA 1
ATOM 590 C C . CYS A 1 72 ? 4.554 8.909 1.684 1.00 96.50 72 CYS A C 1
ATOM 592 O O . CYS A 1 72 ? 5.509 9.395 1.075 1.00 96.50 72 CYS A O 1
ATOM 594 N N . LEU A 1 73 ? 4.613 7.699 2.251 1.00 95.38 73 LEU A N 1
ATOM 595 C CA . LEU A 1 73 ? 5.799 6.846 2.217 1.00 95.38 73 LEU A CA 1
ATOM 596 C C . LEU A 1 73 ? 6.227 6.531 0.777 1.00 95.38 73 LEU A C 1
ATOM 598 O O . LEU A 1 73 ? 7.394 6.705 0.433 1.00 95.38 73 LEU A O 1
ATOM 602 N N . TYR A 1 74 ? 5.299 6.111 -0.084 1.00 94.19 74 TYR A N 1
ATOM 603 C CA . TYR A 1 74 ? 5.620 5.759 -1.469 1.00 94.19 74 TYR A CA 1
ATOM 604 C C . TYR A 1 74 ? 5.954 6.972 -2.344 1.00 94.19 74 TYR A C 1
ATOM 606 O O . TYR A 1 74 ? 6.842 6.873 -3.187 1.00 94.19 74 TYR A O 1
ATOM 614 N N . VAL A 1 75 ? 5.342 8.137 -2.114 1.00 95.38 75 VAL A N 1
ATOM 615 C CA . VAL A 1 75 ? 5.771 9.397 -2.751 1.00 95.38 75 VAL A CA 1
ATOM 616 C C . VAL A 1 75 ? 7.216 9.727 -2.364 1.00 95.38 75 VAL A C 1
ATOM 618 O O . VAL A 1 75 ? 8.037 10.059 -3.225 1.00 95.38 75 VAL A O 1
ATOM 621 N N . PHE A 1 76 ? 7.566 9.593 -1.084 1.00 93.75 76 PHE A N 1
ATOM 622 C CA . PHE A 1 76 ? 8.931 9.821 -0.610 1.00 93.75 76 PHE A CA 1
ATOM 623 C C . PHE A 1 76 ? 9.934 8.823 -1.219 1.00 93.75 76 PHE A C 1
ATOM 625 O O . PHE A 1 76 ? 11.020 9.202 -1.660 1.00 93.75 76 PHE A O 1
ATOM 632 N N . LEU A 1 77 ? 9.573 7.541 -1.308 1.00 91.88 77 LEU A N 1
ATOM 633 C CA . LEU A 1 77 ? 10.426 6.524 -1.929 1.00 91.88 77 LEU A CA 1
ATOM 634 C C . LEU A 1 77 ? 10.593 6.743 -3.438 1.00 91.88 77 LEU A C 1
ATOM 636 O O . LEU A 1 77 ? 11.704 6.609 -3.955 1.00 91.88 77 LEU A O 1
ATOM 640 N N . LEU A 1 78 ? 9.521 7.118 -4.137 1.00 91.38 78 LEU A N 1
ATOM 641 C CA . LEU A 1 78 ? 9.547 7.401 -5.570 1.00 91.38 78 LEU A CA 1
ATOM 642 C C . LEU A 1 78 ? 10.435 8.609 -5.886 1.00 91.38 78 LEU A C 1
ATOM 644 O O . LEU A 1 78 ? 11.269 8.529 -6.785 1.00 91.38 78 LEU A O 1
ATOM 648 N N . THR A 1 79 ? 10.311 9.698 -5.122 1.00 89.56 79 THR A N 1
ATOM 649 C CA . THR A 1 79 ? 11.157 10.896 -5.284 1.00 89.56 79 THR A CA 1
ATOM 650 C C . THR A 1 79 ? 12.630 10.605 -4.995 1.00 89.56 79 THR A C 1
ATOM 652 O O . THR A 1 79 ? 13.513 11.090 -5.699 1.00 89.56 79 THR A O 1
ATOM 655 N N . LYS A 1 80 ? 12.930 9.745 -4.015 1.00 87.56 80 LYS A N 1
ATOM 656 C CA . LYS A 1 80 ? 14.301 9.279 -3.763 1.00 87.56 80 LYS A CA 1
ATOM 657 C C . LYS A 1 80 ? 14.844 8.404 -4.903 1.00 87.56 80 LYS A C 1
ATOM 659 O O . LYS A 1 80 ? 16.016 8.520 -5.257 1.00 87.56 80 LYS A O 1
ATOM 664 N N . SER A 1 81 ? 14.015 7.521 -5.462 1.00 83.44 81 SER A N 1
ATOM 665 C CA . SER A 1 81 ? 14.390 6.625 -6.567 1.00 83.44 81 SER A CA 1
ATOM 666 C C . SER A 1 81 ? 14.636 7.389 -7.870 1.00 83.44 81 SER A C 1
ATOM 668 O O . SER A 1 81 ? 15.633 7.146 -8.556 1.00 83.44 81 SER A O 1
ATOM 670 N N . SER A 1 82 ? 13.782 8.369 -8.184 1.00 77.31 82 SER A N 1
ATOM 671 C CA . SER A 1 82 ? 13.939 9.193 -9.384 1.00 77.31 82 SER A CA 1
ATOM 672 C C . SER A 1 82 ? 15.257 9.967 -9.357 1.00 77.31 82 SER A C 1
ATOM 674 O O . SER A 1 82 ? 15.997 9.921 -10.333 1.00 77.31 82 SER A O 1
ATOM 676 N N . LEU A 1 83 ? 15.640 10.551 -8.215 1.00 70.12 83 LEU A N 1
ATOM 677 C CA . LEU A 1 83 ? 16.933 11.232 -8.051 1.00 70.12 83 LEU A CA 1
ATOM 678 C C . LEU A 1 83 ? 18.149 10.324 -8.297 1.00 70.12 83 LEU A C 1
ATOM 680 O O . LEU A 1 83 ? 19.181 10.800 -8.764 1.00 70.12 83 LEU A O 1
ATOM 684 N N . LYS A 1 84 ? 18.049 9.024 -7.997 1.00 63.41 84 LYS A N 1
ATOM 685 C CA . LYS A 1 84 ? 19.137 8.060 -8.228 1.00 63.41 84 LYS A CA 1
ATOM 686 C C . LYS A 1 84 ? 19.284 7.674 -9.703 1.00 63.41 84 LYS A C 1
ATOM 688 O O . LYS A 1 84 ? 20.360 7.261 -10.103 1.00 63.41 84 LYS A O 1
ATOM 693 N N . THR A 1 85 ? 18.224 7.813 -10.496 1.00 59.62 85 THR A N 1
ATOM 694 C CA . THR A 1 85 ? 18.217 7.443 -11.922 1.00 59.62 85 THR A CA 1
ATOM 695 C C . THR A 1 85 ? 18.865 8.520 -12.810 1.00 59.62 85 THR A C 1
ATOM 697 O O . THR A 1 85 ? 19.281 8.217 -13.922 1.00 59.62 85 THR A O 1
ATOM 700 N N . TYR A 1 86 ? 18.989 9.759 -12.314 1.00 54.66 86 TYR A N 1
ATOM 701 C CA . TYR A 1 86 ? 19.629 10.888 -13.013 1.00 54.66 86 TYR A CA 1
ATOM 702 C C . TYR A 1 86 ? 21.103 11.129 -12.624 1.00 54.66 86 TYR A C 1
ATOM 704 O O . TYR A 1 86 ? 21.697 12.098 -13.096 1.00 54.66 86 TYR A O 1
ATOM 712 N N . LYS A 1 87 ? 21.686 10.290 -11.760 1.00 46.09 87 LYS A N 1
ATOM 713 C CA . LYS A 1 87 ? 23.128 10.269 -11.460 1.00 46.09 87 LYS A CA 1
ATOM 714 C C . LYS A 1 87 ? 23.795 9.117 -12.192 1.00 46.09 87 LYS A C 1
ATOM 716 O O . LYS A 1 87 ? 24.939 9.329 -12.638 1.00 46.09 87 LYS A O 1
#

pLDDT: mean 90.96, std 10.01, range [46.09, 98.0]

Foldseek 3Di:
DDPLVVLLPVLLVLLLVLQLLLQVLVVDDNVVSNVVSVVVSVVLVVVLCCVCVVVVNPDSVSSSVSSVVSNVVSVVSSVVSVVVSVD

Secondary structure (DSSP, 8-state):
--HHHHHHHHHHHHHHHHHHHHHHTTT--HHHHHHHHHHHHHHHHHHHHHHHHHTT--SHHHHHHHHHHHHHHHHHHHHHHHHHHT-

Sequence (87 aa):
MNIEILKMIVLPILSFVLIFAQLLTQKNDWGDSFFKAIVLWGIILTIITELLSLFGLFQYFWVIAAWLLINCLYVFLLTKSSLKTYK

Radius of gyration: 14.39 Å; chains: 1; bounding box: 45×21×35 Å